Protein AF-A0A8S3HM23-F1 (afdb_monomer)

pLDDT: mean 73.69, std 17.33, range [38.59, 96.12]

Sequence (81 aa):
DENVILLQLDFPSRTTRDYEGPMVSPMIQAAIENAMKDEEHIELDANTIMSKKGTKKKKSNPNNGGYGDIQIGRGMNSARR

Radius of gyration: 45.34 Å; Cα contacts (8 Å, |Δi|>4): 1; chains: 1; bounding box: 109×33×112 Å

Solvent-accessible surface area (backbone atoms only — not comparable to full-atom values): 6229 Å² total; per-residue (Å²): 137,83,92,79,83,88,78,90,76,81,81,73,95,69,70,76,84,82,62,80,74,89,83,76,53,73,68,57,50,52,51,51,56,55,72,69,50,78,81,76,88,80,83,75,67,65,65,69,62,58,65,71,69,63,79,84,76,77,81,81,79,90,84,77,91,79,88,85,81,86,78,81,73,88,83,79,90,75,92,82,135

Mean predicted aligned error: 19.76 Å

Foldseek 3Di:
DDPDDDDDDDDDPDDCPPPDDDDDDPVRVVVVVVVPDDDDDDDDDPVVVVVVPPDPPDPDDDPDDDDDDDPPDDDDDDDDD

Structure (mmCIF, N/CA/C/O backbone):
data_AF-A0A8S3HM23-F1
#
_entry.id   AF-A0A8S3HM23-F1
#
loop_
_atom_site.group_PDB
_atom_site.id
_atom_site.type_symbol
_atom_site.label_atom_id
_atom_site.label_alt_id
_atom_site.label_comp_id
_atom_site.label_asym_id
_atom_site.label_entity_id
_atom_site.label_seq_id
_atom_site.pdbx_PDB_ins_code
_atom_site.Cartn_x
_atom_site.Cartn_y
_atom_site.Cartn_z
_atom_site.occupancy
_atom_site.B_iso_or_equiv
_atom_site.auth_seq_id
_atom_site.auth_comp_id
_atom_site.auth_asym_id
_atom_site.auth_atom_id
_atom_site.pdbx_PDB_model_num
ATOM 1 N N . ASP A 1 1 ? 34.859 -28.645 -16.396 1.00 70.31 1 ASP A N 1
ATOM 2 C CA . ASP A 1 1 ? 34.198 -28.038 -17.565 1.00 70.31 1 ASP A CA 1
ATOM 3 C C . ASP A 1 1 ? 32.913 -27.371 -17.125 1.00 70.31 1 ASP A C 1
ATOM 5 O O . ASP A 1 1 ? 32.078 -28.020 -16.504 1.00 70.31 1 ASP A O 1
ATOM 9 N N . GLU A 1 2 ? 32.795 -26.065 -17.343 1.00 73.69 2 GLU A N 1
ATOM 10 C CA . GLU A 1 2 ? 31.607 -25.300 -16.963 1.00 73.69 2 GLU A CA 1
ATOM 11 C C . GLU A 1 2 ? 30.598 -25.321 -18.114 1.00 73.69 2 GLU A C 1
ATOM 13 O O . GLU A 1 2 ? 30.902 -24.919 -19.235 1.00 73.69 2 GLU A O 1
ATOM 18 N N . ASN A 1 3 ? 29.391 -25.813 -17.837 1.00 79.69 3 ASN A N 1
ATOM 19 C CA . ASN A 1 3 ? 28.303 -25.872 -18.807 1.00 79.69 3 ASN A CA 1
ATOM 20 C C . ASN A 1 3 ? 27.471 -24.584 -18.724 1.00 79.69 3 ASN A C 1
ATOM 22 O O . ASN A 1 3 ? 26.392 -24.565 -18.130 1.00 79.69 3 ASN A O 1
ATOM 26 N N . VAL A 1 4 ? 28.017 -23.486 -19.248 1.00 81.62 4 VAL A N 1
ATOM 27 C CA . VAL A 1 4 ? 27.356 -22.173 -19.248 1.00 81.62 4 VAL A CA 1
ATOM 28 C C . VAL A 1 4 ? 26.802 -21.888 -20.639 1.00 81.62 4 VAL A C 1
ATOM 30 O O . VAL A 1 4 ? 27.536 -21.888 -21.623 1.00 81.62 4 VAL A O 1
ATOM 33 N N . ILE A 1 5 ? 25.499 -21.618 -20.715 1.00 84.94 5 ILE A N 1
ATOM 34 C CA . ILE A 1 5 ? 24.814 -21.231 -21.952 1.00 84.94 5 ILE A CA 1
ATOM 35 C C . ILE A 1 5 ? 24.538 -19.729 -21.888 1.00 84.94 5 ILE A C 1
ATOM 37 O O . ILE A 1 5 ? 23.831 -19.263 -20.994 1.00 84.94 5 ILE A O 1
ATOM 41 N N . LEU A 1 6 ? 25.079 -18.969 -22.843 1.00 87.56 6 LEU A N 1
ATOM 42 C CA . LEU A 1 6 ? 24.744 -17.556 -23.011 1.00 87.56 6 LEU A CA 1
ATOM 43 C C . LEU A 1 6 ? 23.492 -17.440 -23.878 1.00 87.56 6 LEU A C 1
ATOM 45 O O . LEU A 1 6 ? 23.492 -17.832 -25.043 1.00 87.56 6 LEU A O 1
ATOM 49 N N . LEU A 1 7 ? 22.435 -16.877 -23.302 1.00 88.88 7 LEU A N 1
ATOM 50 C CA . LEU A 1 7 ? 21.181 -16.608 -23.994 1.00 88.88 7 LEU A CA 1
ATOM 51 C C . LEU A 1 7 ? 21.079 -15.111 -24.281 1.00 88.88 7 LEU A C 1
ATOM 53 O O . LEU A 1 7 ? 21.199 -14.291 -23.371 1.00 88.88 7 LEU A O 1
ATOM 57 N N . GLN A 1 8 ? 20.840 -14.760 -25.542 1.00 86.56 8 GLN A N 1
ATOM 58 C CA . GLN A 1 8 ? 20.414 -13.415 -25.915 1.00 86.56 8 GLN A CA 1
ATOM 59 C C . GLN A 1 8 ? 18.890 -13.371 -25.868 1.00 86.56 8 GLN A C 1
ATOM 61 O O . GLN A 1 8 ? 18.220 -14.076 -26.619 1.00 86.56 8 GLN A O 1
ATOM 66 N N . LEU A 1 9 ? 18.364 -12.575 -24.941 1.00 90.06 9 LEU A N 1
ATOM 67 C CA . LEU A 1 9 ? 16.937 -12.316 -24.796 1.00 90.06 9 LEU A CA 1
ATOM 68 C C . LEU A 1 9 ? 16.640 -10.897 -25.272 1.00 90.06 9 LEU A C 1
ATOM 70 O O . LEU A 1 9 ? 17.411 -9.975 -24.998 1.00 90.06 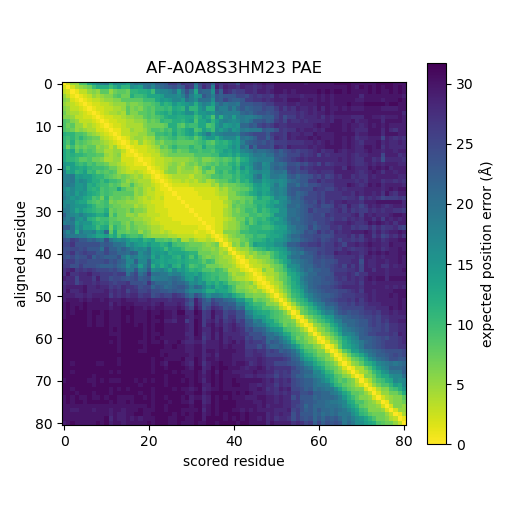9 LEU A O 1
ATOM 74 N N . ASP A 1 10 ? 15.503 -10.728 -25.938 1.00 90.25 10 ASP A N 1
ATOM 75 C CA . ASP A 1 10 ? 15.011 -9.411 -26.323 1.00 90.25 10 ASP A CA 1
ATOM 76 C C . ASP A 1 10 ? 14.472 -8.652 -25.110 1.00 90.25 10 ASP A C 1
ATOM 78 O O . ASP A 1 10 ? 13.946 -9.231 -24.152 1.00 90.25 10 ASP A O 1
ATOM 82 N N . PHE A 1 11 ? 14.569 -7.324 -25.163 1.00 87.25 11 PHE A N 1
ATOM 83 C CA . PHE A 1 11 ? 13.989 -6.490 -24.122 1.00 87.25 11 PHE A CA 1
ATOM 84 C C . PHE A 1 11 ? 12.458 -6.555 -24.162 1.00 87.25 11 PHE A C 1
ATOM 86 O O . PHE A 1 11 ? 11.858 -6.520 -25.241 1.00 87.25 11 PHE A O 1
ATOM 93 N N . PRO A 1 12 ? 11.801 -6.621 -22.990 1.00 90.38 12 PRO A N 1
ATOM 94 C CA . PRO A 1 12 ? 10.354 -6.695 -22.930 1.00 90.38 12 PRO A CA 1
ATOM 95 C C . PRO A 1 12 ? 9.737 -5.421 -23.511 1.00 90.38 12 PRO A C 1
ATOM 97 O O . PRO A 1 12 ? 10.185 -4.307 -23.240 1.00 90.38 12 PRO A O 1
ATOM 100 N N . SER A 1 13 ? 8.666 -5.587 -24.287 1.00 85.44 13 SER A N 1
ATOM 101 C CA . SER A 1 13 ? 7.976 -4.482 -24.965 1.00 85.44 13 SER A CA 1
ATOM 102 C C . SER A 1 13 ? 7.307 -3.495 -24.003 1.00 85.44 13 SER A C 1
ATOM 104 O O . SER A 1 13 ? 7.025 -2.359 -24.382 1.00 85.44 13 SER A O 1
ATOM 106 N N . ARG A 1 14 ? 7.060 -3.907 -22.754 1.00 89.38 14 ARG A N 1
ATOM 107 C CA . ARG A 1 14 ? 6.593 -3.067 -21.647 1.00 89.38 14 ARG A CA 1
ATOM 108 C C . ARG A 1 14 ? 7.219 -3.540 -20.342 1.00 89.38 14 ARG A C 1
ATOM 110 O O . ARG A 1 14 ? 7.450 -4.731 -20.150 1.00 89.38 14 ARG A O 1
ATOM 117 N N . THR A 1 15 ? 7.442 -2.607 -19.429 1.00 89.31 15 THR A N 1
ATOM 118 C CA . THR A 1 15 ? 7.899 -2.889 -18.066 1.00 89.31 15 THR A CA 1
ATOM 119 C C . THR A 1 15 ? 6.804 -2.518 -17.072 1.00 89.31 15 THR A C 1
ATOM 121 O O . THR A 1 15 ? 5.802 -1.895 -17.424 1.00 89.31 15 THR A O 1
ATOM 124 N N . THR A 1 16 ? 7.005 -2.846 -15.801 1.00 90.19 16 THR A N 1
ATOM 125 C CA . THR A 1 16 ? 6.150 -2.368 -14.706 1.00 90.19 16 THR A CA 1
ATOM 126 C C . THR A 1 16 ? 6.352 -0.880 -14.398 1.00 90.19 16 THR A C 1
ATOM 128 O O . THR A 1 16 ? 5.805 -0.390 -13.416 1.00 90.19 16 THR A O 1
ATOM 131 N N . ARG A 1 17 ? 7.116 -0.139 -15.221 1.00 88.62 17 ARG A N 1
ATOM 132 C CA . ARG A 1 17 ? 7.331 1.305 -15.053 1.00 88.62 17 ARG A CA 1
ATOM 133 C C . ARG A 1 17 ? 6.020 2.086 -15.065 1.00 88.62 17 ARG A C 1
ATOM 135 O O . ARG A 1 17 ? 5.861 2.998 -14.269 1.00 88.62 17 ARG A O 1
ATOM 142 N N . ASP A 1 18 ? 5.095 1.696 -15.936 1.00 88.69 18 ASP A N 1
ATOM 143 C CA . ASP A 1 18 ? 3.795 2.353 -16.094 1.00 88.69 18 ASP A CA 1
ATOM 144 C C . ASP A 1 18 ? 2.680 1.526 -15.416 1.00 88.69 18 ASP A C 1
ATOM 146 O O . ASP A 1 18 ? 1.540 1.491 -15.877 1.00 88.69 18 ASP A O 1
ATOM 150 N N . TYR A 1 19 ? 3.028 0.765 -14.372 1.00 91.88 19 TYR A N 1
ATOM 151 C CA . TYR A 1 19 ? 2.057 0.014 -13.583 1.00 91.88 19 TYR A CA 1
ATOM 152 C C . TYR A 1 19 ? 1.249 0.966 -12.699 1.00 91.88 19 TYR A C 1
ATOM 154 O O . TYR A 1 19 ? 1.807 1.659 -11.849 1.00 91.88 19 TYR A O 1
ATOM 162 N N . GLU A 1 20 ? -0.072 0.945 -12.854 1.00 88.62 20 GLU A N 1
ATOM 163 C CA . GLU A 1 20 ? -0.993 1.574 -11.912 1.00 88.62 20 GLU A CA 1
ATOM 164 C C . GLU A 1 20 ? -1.451 0.531 -10.890 1.00 88.62 20 GLU A C 1
ATOM 166 O O . GLU A 1 20 ? -2.045 -0.492 -11.235 1.00 88.62 20 GLU A O 1
ATOM 171 N N . GLY A 1 21 ? -1.135 0.774 -9.618 1.00 88.88 21 GLY A N 1
ATOM 172 C CA . GLY A 1 21 ? -1.564 -0.091 -8.523 1.00 88.88 21 GLY A CA 1
ATOM 173 C C . GLY A 1 21 ? -3.083 -0.072 -8.324 1.00 88.88 21 GLY A C 1
ATOM 174 O O . GLY A 1 21 ? -3.749 0.889 -8.712 1.00 88.88 21 GLY A O 1
ATOM 175 N N . PRO A 1 22 ? -3.655 -1.113 -7.693 1.00 88.19 22 PRO A N 1
ATOM 176 C CA . PRO A 1 22 ? -5.084 -1.158 -7.423 1.00 88.19 22 PRO A CA 1
ATOM 177 C C . PRO A 1 22 ? -5.494 0.011 -6.522 1.00 88.19 22 PRO A C 1
ATOM 179 O O . PRO A 1 22 ? -4.934 0.206 -5.442 1.00 88.19 22 PRO A O 1
ATOM 182 N N . MET A 1 23 ? -6.497 0.776 -6.952 1.00 88.69 23 MET A N 1
ATOM 183 C CA . MET A 1 23 ? -7.081 1.828 -6.125 1.00 88.69 23 MET A CA 1
ATOM 184 C C . MET A 1 23 ? -8.047 1.228 -5.103 1.00 88.69 23 MET A C 1
ATOM 186 O O . MET A 1 23 ? -8.915 0.421 -5.442 1.00 88.69 23 MET A O 1
ATOM 190 N N . VAL A 1 24 ? -7.918 1.650 -3.846 1.00 90.19 24 VAL A N 1
ATOM 191 C CA . VAL A 1 24 ? -8.809 1.234 -2.759 1.00 90.19 24 VAL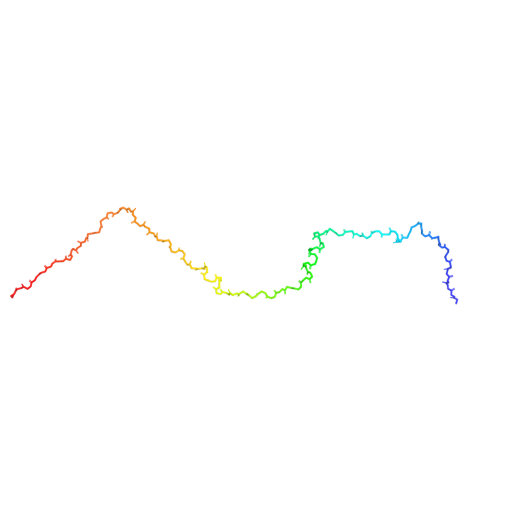 A CA 1
ATOM 192 C C . VAL A 1 24 ? -9.935 2.256 -2.622 1.00 90.19 24 VAL A C 1
ATOM 194 O O . VAL A 1 24 ? -9.702 3.462 -2.611 1.00 90.19 24 VAL A O 1
ATOM 197 N N . SER A 1 25 ? -11.176 1.776 -2.526 1.00 94.75 25 SER A N 1
ATOM 198 C CA . SER A 1 25 ? -12.326 2.645 -2.258 1.00 94.75 25 SER A CA 1
ATOM 199 C C . SER A 1 25 ? -12.183 3.314 -0.882 1.00 94.75 25 SER A C 1
ATOM 201 O O . SER A 1 25 ? -11.796 2.623 0.066 1.00 94.75 25 SER A O 1
ATOM 203 N N . PRO A 1 26 ? -12.582 4.592 -0.714 1.00 92.75 26 PRO A N 1
ATOM 204 C CA . PRO A 1 26 ? -12.541 5.274 0.583 1.00 92.75 26 PRO A CA 1
ATOM 205 C C . PRO A 1 26 ? -13.226 4.489 1.709 1.00 92.75 26 PRO A C 1
ATOM 207 O O . PRO A 1 26 ? -12.760 4.483 2.844 1.00 92.75 26 PRO A O 1
ATOM 210 N N . MET A 1 27 ? -14.305 3.768 1.387 1.00 95.81 27 MET A N 1
ATOM 211 C CA . MET A 1 27 ? -15.015 2.926 2.353 1.00 95.81 27 MET A CA 1
ATOM 212 C C . MET A 1 27 ? -14.156 1.752 2.837 1.00 95.81 27 MET A C 1
ATOM 214 O O . MET A 1 27 ? -14.141 1.443 4.025 1.00 95.81 27 MET A O 1
ATOM 218 N N . ILE A 1 28 ? -13.447 1.092 1.917 1.00 96.12 28 ILE A N 1
ATOM 219 C CA . ILE A 1 28 ? -12.590 -0.054 2.243 1.00 96.12 28 ILE A CA 1
ATOM 220 C C . ILE A 1 28 ? -11.385 0.425 3.049 1.00 96.12 28 ILE A C 1
ATOM 222 O O . ILE A 1 28 ? -11.022 -0.209 4.035 1.00 96.12 28 ILE A O 1
ATOM 226 N N . GLN A 1 29 ? -10.810 1.569 2.680 1.00 94.00 29 GLN A N 1
ATOM 227 C CA . GLN A 1 29 ? -9.707 2.163 3.422 1.00 94.00 29 GLN A CA 1
ATOM 228 C C . GLN A 1 29 ? -10.109 2.491 4.866 1.00 94.00 29 GLN A C 1
ATOM 230 O O . GLN A 1 29 ? -9.424 2.071 5.795 1.00 94.00 29 GLN A O 1
ATOM 235 N N . ALA A 1 30 ? -11.275 3.114 5.066 1.00 94.81 30 ALA A N 1
ATOM 236 C CA . ALA A 1 30 ? -11.804 3.388 6.400 1.00 94.81 30 ALA A CA 1
ATOM 237 C C . ALA A 1 30 ? -12.061 2.108 7.215 1.00 94.81 30 ALA A C 1
ATOM 239 O O . ALA A 1 30 ? -11.796 2.070 8.416 1.00 94.81 30 ALA A O 1
ATOM 240 N N . ALA A 1 31 ? -12.561 1.046 6.575 1.00 95.38 31 ALA A N 1
ATOM 241 C CA . ALA A 1 31 ? -12.782 -0.234 7.241 1.00 95.38 31 ALA A CA 1
ATOM 242 C C . ALA A 1 31 ? -11.464 -0.874 7.709 1.00 95.38 31 ALA A C 1
ATOM 244 O O . ALA A 1 31 ? -11.396 -1.371 8.832 1.00 95.38 31 ALA A O 1
ATOM 245 N N . ILE A 1 32 ? -10.418 -0.823 6.879 1.00 93.12 32 ILE A N 1
ATOM 246 C CA . ILE A 1 32 ? -9.082 -1.329 7.225 1.00 93.12 32 ILE A CA 1
ATOM 247 C C . ILE A 1 32 ? -8.478 -0.502 8.362 1.00 93.12 32 ILE A C 1
ATOM 249 O O . ILE A 1 32 ? -8.024 -1.072 9.350 1.00 93.12 32 ILE A O 1
ATOM 253 N N . GLU A 1 33 ? -8.523 0.828 8.269 1.00 93.19 33 GLU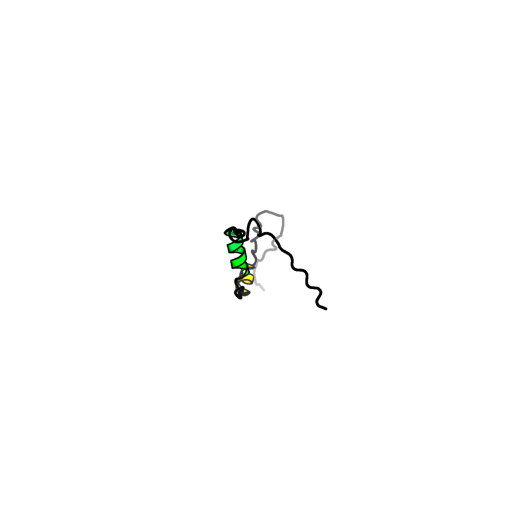 A N 1
ATOM 254 C CA . GLU A 1 33 ? -8.026 1.718 9.325 1.00 93.19 33 GLU A CA 1
ATOM 255 C C . GLU A 1 33 ? -8.747 1.480 10.653 1.00 93.19 33 GLU A C 1
ATOM 257 O O . GLU A 1 33 ? -8.119 1.509 11.706 1.00 93.19 33 GLU A O 1
ATOM 262 N N . ASN A 1 34 ? -10.053 1.205 10.623 1.00 91.19 34 ASN A N 1
ATOM 263 C CA . ASN A 1 34 ? -10.799 0.855 11.824 1.00 91.19 34 ASN A CA 1
ATOM 264 C C . ASN A 1 34 ? -10.403 -0.515 12.385 1.00 91.19 34 ASN A C 1
ATOM 266 O O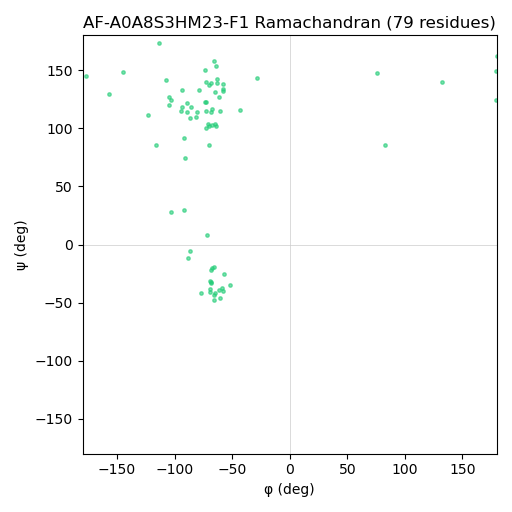 . ASN A 1 34 ? -10.324 -0.664 13.597 1.00 91.19 34 ASN A O 1
ATOM 270 N N . ALA A 1 35 ? -10.133 -1.494 11.521 1.00 92.44 35 ALA A N 1
ATOM 271 C CA . ALA A 1 35 ? -9.677 -2.818 11.939 1.00 92.44 35 ALA A CA 1
ATOM 272 C C . ALA A 1 35 ? -8.261 -2.806 12.543 1.00 92.44 35 ALA A C 1
ATOM 274 O O . ALA A 1 35 ? -7.908 -3.725 13.273 1.00 92.44 35 ALA A O 1
ATOM 275 N N . MET A 1 36 ? -7.451 -1.789 12.233 1.00 89.38 36 MET A N 1
ATOM 276 C CA . MET A 1 36 ? -6.107 -1.615 12.797 1.00 89.38 36 MET A CA 1
ATOM 277 C C . MET A 1 36 ? -6.083 -0.818 14.102 1.00 89.38 36 MET A C 1
ATOM 279 O O . MET A 1 36 ? -5.038 -0.755 14.745 1.00 89.38 36 MET A O 1
ATOM 283 N N . LYS A 1 37 ? -7.185 -0.163 14.480 1.00 89.00 37 LYS A N 1
ATOM 284 C CA . LYS A 1 37 ? -7.256 0.532 15.764 1.00 89.00 37 LYS A CA 1
ATOM 285 C C . LYS A 1 37 ? -7.349 -0.511 16.865 1.00 89.00 37 LYS A C 1
ATOM 287 O O . LYS A 1 37 ? -8.275 -1.318 16.863 1.00 89.00 37 LYS A O 1
ATOM 292 N N . ASP A 1 38 ? -6.402 -0.462 17.795 1.00 84.75 38 ASP A N 1
ATOM 293 C CA . ASP A 1 38 ? -6.479 -1.256 19.013 1.00 84.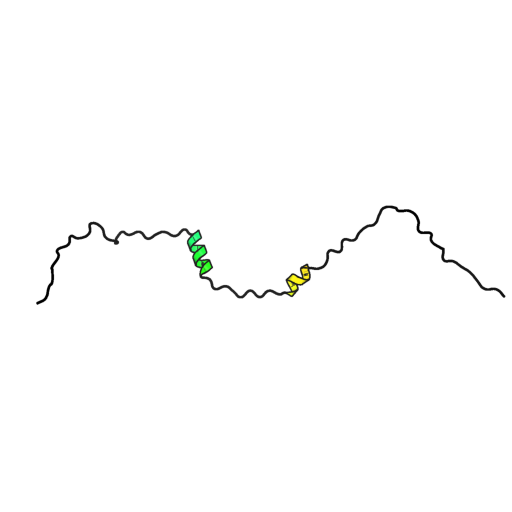75 38 ASP A CA 1
ATOM 294 C C . ASP A 1 38 ? -7.776 -0.907 19.752 1.00 84.75 38 ASP A C 1
ATOM 296 O O . ASP A 1 38 ? -8.126 0.268 19.909 1.00 84.75 38 ASP A O 1
ATOM 300 N N . GLU A 1 39 ? -8.516 -1.933 20.163 1.00 81.38 39 GLU A N 1
ATOM 301 C CA . GLU A 1 39 ? -9.772 -1.749 20.878 1.00 81.38 39 GLU A CA 1
ATOM 302 C C . GLU A 1 39 ? -9.505 -1.092 22.239 1.00 81.38 39 GLU A C 1
ATOM 304 O O . GLU A 1 39 ? -8.642 -1.522 23.008 1.00 81.38 39 GLU A O 1
ATOM 309 N N . GLU A 1 40 ? -10.264 -0.045 22.559 1.00 79.50 40 GLU A N 1
ATOM 310 C CA . GLU A 1 40 ? -10.245 0.541 23.895 1.00 79.50 40 GLU A CA 1
ATOM 311 C C . GLU A 1 40 ? -10.949 -0.385 24.899 1.00 79.50 40 GLU A C 1
ATOM 313 O O . GLU A 1 40 ? -11.982 -0.990 24.606 1.00 79.50 40 GLU A O 1
ATOM 318 N N . HIS A 1 41 ? -10.395 -0.508 26.109 1.00 77.44 41 HIS A N 1
ATOM 319 C CA . HIS A 1 41 ? -11.019 -1.293 27.171 1.00 77.44 41 HIS A CA 1
ATOM 320 C C . HIS A 1 41 ? -12.267 -0.565 27.687 1.00 77.44 41 HIS A C 1
ATOM 322 O O . HIS A 1 41 ? -12.176 0.408 28.436 1.00 77.44 41 HIS A O 1
ATOM 328 N N . ILE A 1 42 ? -13.445 -1.037 27.281 1.00 80.06 42 ILE A N 1
ATOM 329 C CA . ILE A 1 42 ? -14.727 -0.481 27.717 1.00 80.06 42 ILE A CA 1
ATOM 330 C C . ILE A 1 42 ? -15.076 -1.048 29.099 1.00 80.06 42 ILE A C 1
ATOM 332 O O . ILE A 1 42 ? -15.447 -2.214 29.236 1.00 80.06 42 ILE A O 1
ATOM 336 N N . GLU A 1 43 ? -15.013 -0.210 30.134 1.00 82.69 43 GLU A N 1
ATOM 337 C CA . GLU A 1 43 ? -15.522 -0.549 31.465 1.00 82.69 43 GLU A CA 1
ATOM 338 C C . GLU A 1 43 ? -17.044 -0.349 31.522 1.00 82.69 43 GLU A C 1
ATOM 340 O O . GLU A 1 43 ? -17.559 0.764 31.408 1.00 82.69 43 GLU A O 1
ATOM 345 N N . LEU A 1 44 ? -17.790 -1.443 31.696 1.00 82.94 44 LEU A N 1
ATOM 346 C CA . LEU A 1 44 ? -19.244 -1.408 31.862 1.00 82.94 44 LEU A CA 1
ATOM 347 C C . LEU A 1 44 ? -19.608 -1.393 33.350 1.00 82.94 44 LEU A C 1
ATOM 349 O O . LEU A 1 44 ? -19.413 -2.385 34.053 1.00 82.94 44 LEU A O 1
ATOM 353 N N . ASP A 1 45 ? -20.221 -0.305 33.823 1.00 82.88 45 ASP A N 1
ATOM 354 C CA . ASP A 1 45 ? -20.839 -0.282 35.150 1.00 82.88 45 ASP A CA 1
ATOM 355 C C . ASP A 1 45 ? -22.100 -1.165 35.166 1.00 82.88 45 ASP A C 1
ATOM 357 O O . ASP A 1 45 ? -23.186 -0.789 34.703 1.00 82.88 45 ASP A O 1
ATOM 361 N N . ALA A 1 46 ? -21.955 -2.364 35.731 1.00 81.50 46 ALA A N 1
ATOM 362 C CA . ALA A 1 46 ? -23.029 -3.342 35.868 1.00 81.50 46 ALA A CA 1
ATOM 363 C C . ALA A 1 46 ? -24.249 -2.787 36.633 1.00 81.50 46 ALA A C 1
ATOM 365 O O . ALA A 1 46 ? -25.381 -3.232 36.400 1.00 81.50 46 ALA A O 1
ATOM 366 N N . ASN A 1 47 ? -24.067 -1.782 37.495 1.00 79.50 47 ASN A N 1
ATOM 367 C CA . ASN A 1 47 ? -25.164 -1.200 38.268 1.00 79.50 47 ASN A CA 1
ATOM 368 C C . ASN A 1 47 ? -26.137 -0.407 37.388 1.00 79.50 47 ASN A C 1
ATOM 370 O O . ASN A 1 47 ? -27.350 -0.420 37.628 1.00 79.50 47 ASN A O 1
ATOM 374 N N . THR A 1 48 ? -25.647 0.207 36.312 1.00 74.12 48 THR A N 1
ATOM 375 C CA . THR A 1 48 ? -26.471 0.964 35.361 1.00 74.12 48 THR A CA 1
ATOM 376 C C . THR A 1 48 ? -27.405 0.053 34.547 1.00 74.12 48 THR A C 1
ATOM 378 O O . THR A 1 48 ? -28.542 0.430 34.236 1.00 74.12 48 THR A O 1
ATOM 381 N N . ILE A 1 49 ? -26.979 -1.179 34.249 1.00 75.50 49 ILE A N 1
ATOM 382 C CA . ILE A 1 49 ? -27.784 -2.172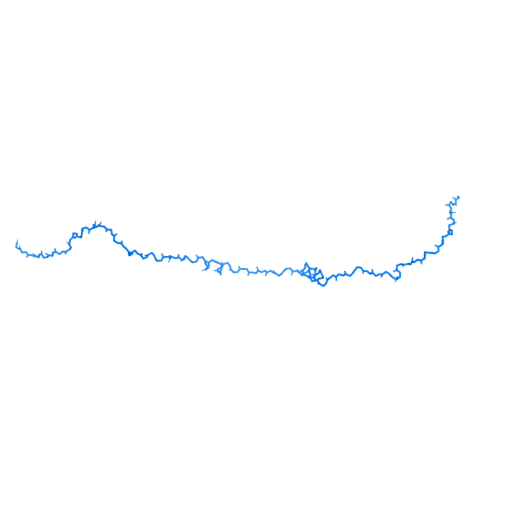 33.515 1.00 75.50 49 ILE A CA 1
ATOM 383 C C . ILE A 1 49 ? -28.836 -2.805 34.435 1.00 75.50 49 ILE A C 1
ATOM 385 O O . ILE A 1 49 ? -30.002 -2.948 34.053 1.00 75.50 49 ILE A O 1
ATOM 389 N N . MET A 1 50 ? -28.459 -3.129 35.675 1.00 68.88 50 MET A N 1
ATOM 390 C CA . MET A 1 50 ? -29.368 -3.745 36.648 1.00 68.88 50 MET A CA 1
ATOM 391 C C . MET A 1 50 ? -30.479 -2.789 37.107 1.00 68.88 50 MET A C 1
ATOM 393 O O . MET A 1 50 ? -31.618 -3.219 37.304 1.00 68.88 50 MET A O 1
ATOM 397 N N . SER A 1 51 ? -30.195 -1.485 37.175 1.00 64.38 51 SER A N 1
ATOM 398 C CA . SER A 1 51 ? -31.162 -0.454 37.590 1.00 64.38 51 SER A CA 1
ATOM 399 C C . SER A 1 51 ? -32.325 -0.259 36.599 1.00 64.38 51 SER A C 1
ATOM 401 O O . SER A 1 51 ? -33.394 0.218 36.980 1.00 64.38 51 SER A O 1
ATOM 403 N N . LYS A 1 52 ? -32.177 -0.683 35.332 1.00 60.59 52 LYS A N 1
ATOM 404 C CA . LYS A 1 52 ? -33.256 -0.656 34.318 1.00 60.59 52 LYS A CA 1
ATOM 405 C C . LYS A 1 52 ? -34.144 -1.907 34.336 1.00 60.59 52 LYS A C 1
ATOM 407 O O . LYS A 1 52 ? -35.184 -1.921 33.679 1.00 60.59 52 LYS A O 1
ATOM 412 N N . LYS A 1 53 ? -33.805 -2.922 35.143 1.00 59.53 53 LYS A N 1
ATOM 413 C CA . LYS A 1 53 ? -34.649 -4.100 35.417 1.00 59.53 53 LYS A CA 1
ATOM 414 C C . LYS A 1 53 ? -35.537 -3.887 36.658 1.00 59.53 53 LYS A C 1
ATOM 416 O O . LYS A 1 53 ? -35.897 -4.830 37.354 1.00 59.53 53 LYS A O 1
ATOM 421 N N . GLY A 1 54 ? -35.916 -2.639 36.935 1.00 57.31 54 GLY A N 1
ATOM 422 C CA . GLY A 1 54 ? -36.966 -2.296 37.890 1.00 57.31 54 GLY A CA 1
ATOM 423 C C . GLY A 1 54 ? -38.343 -2.651 37.324 1.00 57.31 54 GLY A C 1
ATOM 424 O O . GLY A 1 54 ? -38.797 -2.094 36.327 1.00 57.31 54 GLY A O 1
ATOM 425 N N . THR A 1 55 ? -39.005 -3.609 37.962 1.00 60.53 55 THR A N 1
ATOM 426 C CA . THR A 1 55 ? -40.341 -4.131 37.656 1.00 60.53 55 THR A CA 1
ATOM 427 C C . THR A 1 55 ? -41.367 -3.039 37.315 1.00 60.53 55 THR A C 1
ATOM 429 O O . THR A 1 55 ? -41.785 -2.281 38.193 1.00 60.53 55 THR A O 1
ATOM 432 N N . LYS A 1 56 ? -41.886 -3.018 36.079 1.00 55.12 56 LYS A N 1
ATOM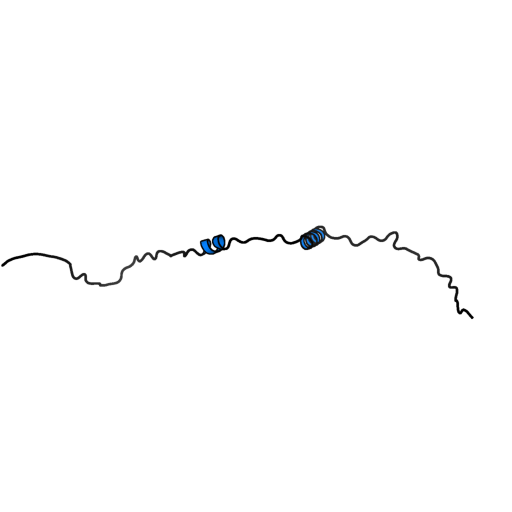 433 C CA . LYS A 1 56 ? -43.165 -2.347 35.790 1.00 55.12 56 LYS A CA 1
ATOM 434 C C . LYS A 1 56 ? -44.291 -3.158 36.441 1.00 55.12 56 LYS A C 1
ATOM 436 O O . LYS A 1 56 ? -44.904 -4.005 35.795 1.00 55.12 56 LYS A O 1
ATOM 441 N N . LYS A 1 57 ? -44.572 -2.916 37.727 1.00 54.94 57 LYS A N 1
ATOM 442 C CA . LYS A 1 57 ? -45.822 -3.367 38.353 1.00 54.94 57 LYS A CA 1
ATOM 443 C C . LYS A 1 57 ? -46.972 -2.631 37.663 1.00 54.94 57 LYS A C 1
ATOM 445 O O . LYS A 1 57 ? -47.210 -1.455 37.934 1.00 54.94 57 LYS A O 1
ATOM 450 N N . LYS A 1 58 ? -47.673 -3.306 36.746 1.00 52.91 58 LYS A N 1
ATOM 451 C CA . LYS A 1 58 ? -48.984 -2.846 36.275 1.00 52.91 58 LYS A CA 1
ATOM 452 C C . LYS A 1 58 ? -49.903 -2.801 37.498 1.00 52.91 58 LYS A C 1
ATOM 454 O O . LYS A 1 58 ? -50.174 -3.839 38.093 1.00 52.91 58 LYS A O 1
ATOM 459 N N . LYS A 1 59 ? -50.360 -1.608 37.888 1.00 53.22 59 LYS A N 1
ATOM 460 C CA . LYS A 1 59 ? -51.487 -1.462 38.815 1.00 53.22 59 LYS A CA 1
ATOM 461 C C . LYS A 1 59 ? -52.716 -2.029 38.102 1.00 53.22 59 LYS A C 1
ATOM 463 O O . LYS A 1 59 ? -53.226 -1.402 37.178 1.00 53.22 59 LYS A O 1
ATOM 468 N N . SER A 1 60 ? -53.141 -3.235 38.468 1.00 50.72 60 SER A N 1
ATOM 469 C CA . SER A 1 60 ? -54.441 -3.761 38.059 1.00 50.72 60 SER A CA 1
ATOM 470 C C . SER A 1 60 ? -55.515 -2.925 38.745 1.00 50.72 60 SER A C 1
ATOM 472 O O . SER A 1 60 ? -55.570 -2.887 39.970 1.00 50.72 60 SER A O 1
ATOM 474 N N . ASN A 1 61 ? -56.324 -2.230 37.954 1.00 60.44 61 ASN A N 1
ATOM 475 C CA . ASN A 1 61 ? -57.552 -1.583 38.392 1.00 60.44 61 ASN A CA 1
ATOM 476 C C . ASN A 1 61 ? -58.684 -2.622 38.300 1.00 60.44 61 ASN A C 1
ATOM 478 O O . ASN A 1 61 ? -59.040 -2.974 37.173 1.00 60.44 61 ASN A O 1
ATOM 482 N N . PRO A 1 62 ? -59.238 -3.158 39.401 1.00 50.09 62 PRO A N 1
ATOM 483 C CA . PRO A 1 62 ? -60.415 -4.001 39.320 1.00 50.09 62 PRO A CA 1
ATOM 484 C C . PRO A 1 62 ? -61.646 -3.113 39.488 1.00 50.09 62 PRO A C 1
ATOM 486 O O . PRO A 1 62 ? -62.098 -2.847 40.596 1.00 50.09 62 PRO A O 1
ATOM 489 N N . ASN A 1 63 ? -62.174 -2.644 38.362 1.00 53.84 63 ASN A N 1
ATOM 490 C CA . ASN A 1 63 ? -63.499 -2.048 38.298 1.00 53.84 63 ASN A CA 1
ATOM 491 C C . ASN A 1 63 ? -64.359 -2.935 37.390 1.00 53.84 63 ASN A C 1
ATOM 493 O O . ASN A 1 63 ? -64.381 -2.726 36.179 1.00 53.84 63 ASN A O 1
ATOM 497 N N . ASN A 1 64 ? -64.974 -3.982 37.952 1.00 44.88 64 ASN A N 1
ATOM 498 C CA . ASN A 1 64 ? -66.306 -4.461 37.562 1.00 44.88 64 ASN A CA 1
ATOM 499 C C . ASN A 1 64 ? -66.784 -5.630 38.432 1.00 44.88 64 ASN A C 1
ATOM 501 O O . ASN A 1 64 ? -65.991 -6.451 38.884 1.00 44.88 64 ASN A O 1
ATOM 505 N N . GLY A 1 65 ? -68.095 -5.632 38.672 1.00 50.44 65 GLY A N 1
ATOM 506 C CA . GLY A 1 65 ? -68.788 -6.378 39.714 1.00 50.44 65 GLY A CA 1
ATOM 507 C C . GLY A 1 65 ? -68.731 -7.903 39.632 1.00 50.44 65 GLY A C 1
ATOM 508 O O . GLY A 1 65 ? -68.642 -8.509 38.568 1.00 50.44 65 GLY A O 1
ATOM 509 N N . GLY A 1 66 ? -68.859 -8.502 40.811 1.00 38.59 66 GLY A N 1
ATOM 510 C CA . GLY A 1 66 ? -69.054 -9.926 41.038 1.00 38.59 66 GLY A CA 1
ATOM 511 C C . GLY A 1 66 ? -69.716 -10.094 42.402 1.00 38.59 66 GLY A C 1
ATOM 512 O O . GLY A 1 66 ? -69.313 -9.460 43.372 1.00 38.59 66 GLY A O 1
ATOM 513 N N . TYR A 1 67 ? -70.797 -10.860 42.434 1.00 46.47 67 TYR A N 1
ATOM 514 C CA . TYR A 1 67 ? -71.701 -11.040 43.561 1.00 46.47 67 TYR A CA 1
ATOM 515 C C . TYR A 1 67 ? -71.013 -11.557 44.835 1.00 46.47 67 TYR A C 1
ATOM 517 O O . TYR A 1 67 ? -70.327 -12.570 44.792 1.00 46.47 67 TYR A O 1
ATOM 525 N N . GLY A 1 68 ? -71.345 -10.920 45.964 1.00 50.38 68 GLY A N 1
ATOM 526 C CA . GLY A 1 68 ? -71.588 -11.591 47.243 1.00 50.38 68 GLY A CA 1
ATOM 527 C C . GLY A 1 68 ? -70.379 -11.951 48.102 1.00 50.38 68 GLY A C 1
ATOM 528 O O . GLY A 1 68 ? -70.010 -13.112 48.152 1.00 50.38 68 GLY A O 1
ATOM 529 N N . ASP A 1 69 ? -69.917 -11.003 48.918 1.00 48.03 69 ASP A N 1
ATOM 530 C CA . ASP A 1 69 ? -69.307 -11.317 50.213 1.00 48.03 69 ASP A CA 1
ATOM 531 C C . ASP A 1 69 ? -70.082 -10.573 51.309 1.00 48.03 69 ASP A C 1
ATOM 533 O O . ASP A 1 69 ? -70.112 -9.341 51.375 1.00 48.03 69 ASP A O 1
ATOM 537 N N . ILE A 1 70 ? -70.785 -11.344 52.139 1.00 52.34 70 ILE A N 1
ATOM 538 C CA . ILE A 1 70 ? -71.601 -10.869 53.258 1.00 52.34 70 ILE A CA 1
ATOM 539 C C . ILE A 1 70 ? -70.662 -10.300 54.326 1.00 52.34 70 ILE A C 1
ATOM 541 O O . ILE A 1 70 ? -69.902 -11.029 54.961 1.00 52.34 70 ILE A O 1
ATOM 545 N N . GLN A 1 71 ? -70.734 -8.992 54.560 1.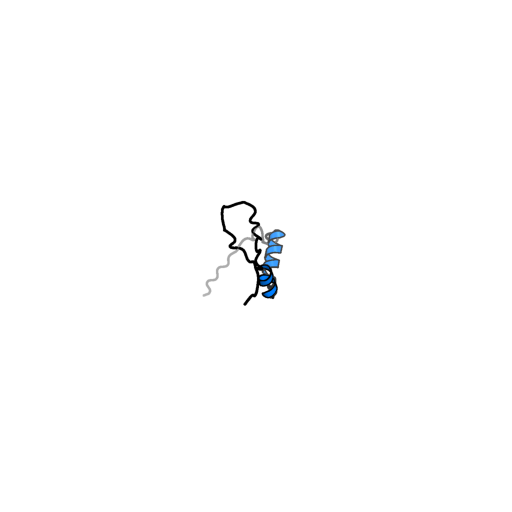00 53.69 71 GLN A N 1
ATOM 546 C CA . GLN A 1 71 ? -70.076 -8.361 55.700 1.00 53.69 71 GLN A CA 1
ATOM 547 C C . GLN A 1 71 ? -70.840 -8.720 56.977 1.00 53.69 71 GLN A C 1
ATOM 549 O O . GLN A 1 71 ? -71.874 -8.130 57.286 1.00 53.69 71 GLN A O 1
ATOM 554 N N . ILE A 1 72 ? -70.322 -9.692 57.732 1.00 52.47 72 ILE A N 1
ATOM 555 C CA . ILE A 1 72 ? -70.739 -9.916 59.119 1.00 52.47 72 ILE A CA 1
ATOM 556 C C . ILE A 1 72 ? -70.243 -8.705 59.915 1.00 52.47 72 ILE A C 1
ATOM 558 O O . ILE A 1 72 ? -69.047 -8.528 60.151 1.00 52.47 72 ILE A O 1
ATOM 562 N N . GLY A 1 73 ? -71.182 -7.809 60.211 1.00 48.00 73 GLY A N 1
ATOM 563 C CA . GLY A 1 73 ? -70.931 -6.491 60.771 1.00 48.00 73 GLY A CA 1
ATOM 564 C C . GLY A 1 73 ? -70.172 -6.519 62.096 1.00 48.00 73 GLY A C 1
ATOM 565 O O . GLY A 1 73 ? -70.467 -7.292 63.005 1.00 48.00 73 GLY A O 1
ATOM 566 N N . ARG A 1 74 ? -69.218 -5.592 62.211 1.00 52.38 74 ARG A N 1
ATOM 567 C CA . ARG A 1 74 ? -68.771 -5.056 63.497 1.00 52.38 74 ARG A CA 1
ATOM 568 C C . ARG A 1 74 ? -69.878 -4.191 64.099 1.00 52.38 74 ARG A C 1
ATOM 570 O O . ARG A 1 74 ? -70.405 -3.314 63.422 1.00 52.38 74 ARG A O 1
ATOM 577 N N . GLY A 1 75 ? -70.088 -4.362 65.399 1.00 46.78 75 GLY A N 1
ATOM 578 C CA . GLY A 1 75 ? -70.822 -3.449 66.274 1.00 46.78 75 GLY A CA 1
ATOM 579 C C . GLY A 1 75 ? -71.831 -4.215 67.128 1.00 46.78 75 GLY A C 1
ATOM 580 O O . GLY A 1 75 ? -72.493 -5.110 66.634 1.00 46.78 75 GLY A O 1
ATOM 581 N N . MET A 1 76 ? -72.046 -3.935 68.404 1.00 54.59 76 MET A N 1
ATOM 582 C CA . MET A 1 76 ? -71.472 -2.984 69.352 1.00 54.59 76 MET A CA 1
ATOM 583 C C . MET A 1 76 ? -72.231 -3.229 70.672 1.00 54.59 76 MET A C 1
ATOM 585 O O . MET A 1 76 ? -73.359 -3.714 70.633 1.00 54.59 76 MET A O 1
ATOM 589 N N . ASN A 1 77 ? -71.666 -2.756 71.788 1.00 49.34 77 ASN A N 1
ATOM 590 C CA . ASN A 1 77 ? -72.339 -2.476 73.068 1.00 49.34 77 ASN A CA 1
ATOM 591 C C . ASN A 1 77 ? -72.696 -3.699 73.928 1.00 49.34 77 ASN A C 1
ATOM 593 O O . ASN A 1 77 ? -73.088 -4.741 73.436 1.00 49.34 77 ASN A O 1
ATOM 597 N N . SER A 1 78 ? -72.696 -3.655 75.252 1.00 55.22 78 SER A N 1
ATOM 598 C CA . SER A 1 78 ? -72.174 -2.764 76.294 1.00 55.22 78 SER A CA 1
ATOM 599 C C . SER A 1 78 ? -72.627 -3.435 77.597 1.00 55.22 78 SER A C 1
ATOM 601 O O . SER A 1 78 ? -73.681 -4.067 77.610 1.00 55.22 78 SER A O 1
ATOM 603 N N . ALA A 1 79 ? -71.856 -3.275 78.668 1.00 54.34 79 ALA A N 1
ATOM 604 C CA . ALA A 1 79 ? -72.149 -3.700 80.038 1.00 54.34 79 ALA A CA 1
ATOM 605 C C . ALA A 1 79 ? -73.641 -3.774 80.436 1.00 54.34 79 ALA A C 1
ATOM 607 O O . ALA A 1 79 ? -74.397 -2.853 80.117 1.00 54.34 79 ALA A O 1
ATOM 608 N N . ARG A 1 80 ? -74.004 -4.771 81.265 1.00 59.78 80 ARG A N 1
ATOM 609 C CA . ARG A 1 80 ? -74.793 -4.596 82.507 1.00 59.78 80 ARG A CA 1
ATOM 610 C C . ARG A 1 80 ? -75.060 -5.928 83.235 1.00 59.78 80 ARG A C 1
ATOM 612 O O . ARG A 1 80 ? -75.757 -6.773 82.692 1.00 59.78 80 ARG A O 1
ATOM 619 N N . ARG A 1 81 ? -74.641 -5.918 84.510 1.00 55.12 81 ARG A N 1
ATOM 620 C CA . ARG A 1 81 ? -75.108 -6.665 85.697 1.00 55.12 81 ARG A CA 1
ATOM 621 C C . ARG A 1 81 ? -74.690 -8.120 85.854 1.00 55.12 81 ARG A C 1
ATOM 623 O O . ARG A 1 81 ? -75.134 -8.963 85.057 1.00 55.12 81 ARG A O 1
#

Organism: NCBI:txid392030

Secondary structure (DSSP, 8-state):
---------PPPS--GGGPPPPPPPHHHHHHHHHHTSPPP-----HHHH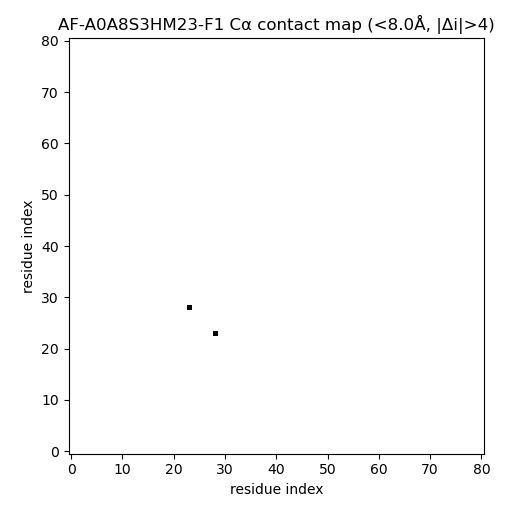HGGG----------S-----------------